Protein AF-A0A493TSE4-F1 (afdb_monomer)

Sequence (81 aa):
ARGALAGRHA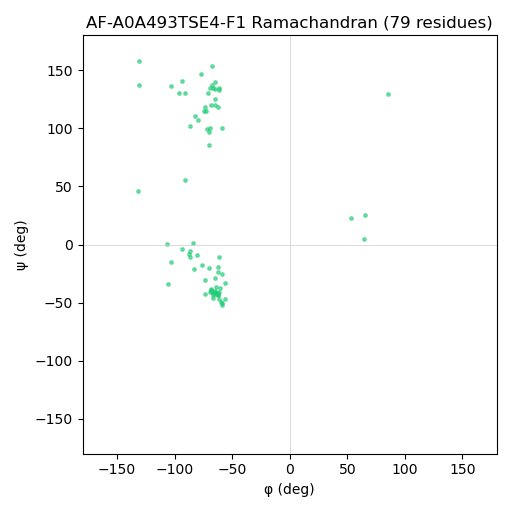GGGVHIEPRYRQFPELTRAQAVRSELLSGLMWFWILWHMWHSSDMVLGHFPYPDPAAWTDEELGIPPDDAE

Organism: Anas platyrhynchos platyrhynchos (NCBI:txid8840)

Structure (mmCIF, N/CA/C/O backbone):
data_AF-A0A493TSE4-F1
#
_entry.id   AF-A0A493TSE4-F1
#
loop_
_atom_site.group_PDB
_atom_site.id
_atom_site.type_symbol
_atom_site.label_atom_id
_atom_site.label_alt_id
_atom_site.label_comp_id
_atom_site.label_asym_id
_atom_site.label_entity_id
_atom_site.label_seq_id
_atom_site.pdbx_PDB_ins_code
_atom_site.Cartn_x
_atom_site.Cartn_y
_atom_site.Cartn_z
_atom_site.occupancy
_atom_site.B_iso_or_equiv
_atom_site.auth_seq_id
_atom_site.auth_comp_id
_atom_site.auth_asym_id
_atom_site.auth_atom_id
_atom_site.pdbx_PDB_model_num
ATOM 1 N N . ALA A 1 1 ? -33.696 -23.859 52.326 1.00 38.34 1 ALA A N 1
ATOM 2 C CA . ALA A 1 1 ? -32.555 -24.138 51.432 1.00 38.34 1 ALA A CA 1
ATOM 3 C C . ALA A 1 1 ? -32.779 -23.406 50.110 1.00 38.34 1 ALA A C 1
ATOM 5 O O . ALA A 1 1 ? -33.727 -23.729 49.407 1.00 38.34 1 ALA A O 1
ATOM 6 N N . ARG A 1 2 ? -31.999 -22.357 49.814 1.00 40.84 2 ARG A N 1
ATOM 7 C CA . ARG A 1 2 ? -32.078 -21.624 48.538 1.00 40.84 2 ARG A CA 1
ATOM 8 C C . ARG A 1 2 ? -31.186 -22.343 47.527 1.00 40.84 2 ARG A C 1
ATOM 10 O O . ARG A 1 2 ? -29.969 -22.229 47.606 1.00 40.84 2 ARG A O 1
ATOM 17 N N . GLY A 1 3 ? -31.790 -23.122 46.634 1.00 46.97 3 GLY A N 1
ATOM 18 C CA . GLY A 1 3 ? -31.092 -23.716 45.497 1.00 46.97 3 GLY A CA 1
ATOM 19 C C . GLY A 1 3 ? -30.770 -22.625 44.485 1.00 46.97 3 GLY A C 1
ATOM 20 O O . GLY A 1 3 ? -31.646 -22.202 43.736 1.00 46.97 3 GLY A O 1
ATOM 21 N N . ALA A 1 4 ? -29.532 -22.136 44.495 1.00 53.41 4 ALA A N 1
ATOM 22 C CA . ALA A 1 4 ? -29.023 -21.276 43.441 1.00 53.41 4 ALA A CA 1
ATOM 23 C C . ALA A 1 4 ? -28.853 -22.130 42.177 1.00 53.41 4 ALA A C 1
ATOM 25 O O . ALA A 1 4 ? -27.872 -22.855 42.024 1.00 53.41 4 ALA A O 1
ATOM 26 N N . LEU A 1 5 ? -29.844 -22.084 41.286 1.00 57.88 5 LEU A N 1
ATOM 27 C CA . LEU A 1 5 ? -29.699 -22.595 39.931 1.00 57.88 5 LEU A CA 1
ATOM 28 C C . LEU A 1 5 ? -28.743 -21.654 39.199 1.00 57.88 5 LEU A C 1
ATOM 30 O O . LEU A 1 5 ? -29.125 -20.561 38.786 1.00 57.88 5 LEU A O 1
ATOM 34 N N . ALA A 1 6 ? -27.485 -22.073 39.087 1.00 55.59 6 ALA A N 1
ATOM 35 C CA . ALA A 1 6 ? -26.502 -21.438 38.229 1.00 55.59 6 ALA A CA 1
ATOM 36 C C . ALA A 1 6 ? -27.019 -21.473 36.781 1.00 55.59 6 ALA A C 1
ATOM 38 O O . ALA A 1 6 ? -26.974 -22.504 36.103 1.00 55.59 6 ALA A O 1
ATOM 39 N N . GLY A 1 7 ? -27.571 -20.343 36.334 1.00 56.47 7 GLY A N 1
ATOM 40 C CA . GLY A 1 7 ? -27.947 -20.113 34.949 1.00 56.47 7 GLY A CA 1
ATOM 41 C C . GLY A 1 7 ? -26.697 -20.178 34.083 1.00 56.47 7 GLY A C 1
ATOM 42 O O . GLY A 1 7 ? -25.747 -19.425 34.271 1.00 56.47 7 GLY A O 1
ATOM 43 N N . ARG A 1 8 ? -26.673 -21.127 33.152 1.00 61.72 8 ARG A N 1
ATOM 44 C CA . ARG A 1 8 ? -25.574 -21.297 32.203 1.00 61.72 8 ARG A CA 1
ATOM 45 C C . ARG A 1 8 ? -25.686 -20.149 31.201 1.00 61.72 8 ARG A C 1
ATOM 47 O O . ARG A 1 8 ? -26.682 -20.075 30.486 1.00 61.72 8 ARG A O 1
ATOM 54 N N . HIS A 1 9 ? -24.705 -19.250 31.160 1.00 53.28 9 HIS A N 1
ATOM 55 C CA . HIS A 1 9 ? -24.645 -18.175 30.168 1.00 53.28 9 HIS A CA 1
ATOM 56 C C . HIS A 1 9 ? -24.328 -18.775 28.790 1.00 53.28 9 HIS A C 1
ATOM 58 O O . HIS A 1 9 ? -23.172 -18.890 28.390 1.00 53.28 9 HIS A O 1
ATOM 64 N N . ALA A 1 10 ? -25.360 -19.223 28.078 1.00 56.22 10 ALA A N 1
ATOM 65 C CA . ALA A 1 10 ? -25.238 -19.732 26.722 1.00 56.22 10 ALA A CA 1
ATOM 66 C C . ALA A 1 10 ? -25.146 -18.556 25.730 1.00 56.22 10 ALA A C 1
ATOM 68 O O . ALA A 1 10 ? -26.126 -17.864 25.483 1.00 56.22 10 ALA A O 1
ATOM 69 N N . GLY A 1 11 ? -23.951 -18.324 25.180 1.00 58.09 11 GLY A N 1
ATOM 70 C CA . GLY A 1 11 ? -23.739 -17.865 23.798 1.00 58.09 11 GLY A CA 1
ATOM 71 C C . GLY A 1 11 ? -24.236 -16.484 23.337 1.00 58.09 11 GLY A C 1
ATOM 72 O O . GLY A 1 11 ? -24.095 -16.199 22.155 1.00 58.09 11 GLY A O 1
ATOM 73 N N . GLY A 1 12 ? -24.793 -15.624 24.193 1.00 60.16 12 GLY A N 1
ATOM 74 C CA . GLY A 1 12 ? -25.449 -14.384 23.738 1.00 60.16 12 GLY A CA 1
ATOM 75 C C . GLY A 1 12 ? -24.569 -13.138 23.539 1.00 60.16 12 GLY A C 1
ATOM 76 O O . GLY A 1 12 ? -25.062 -12.151 23.016 1.00 60.16 12 GLY A O 1
ATOM 77 N N . GLY A 1 13 ? -23.301 -13.133 23.972 1.00 62.09 13 GLY A N 1
ATOM 78 C CA . GLY A 1 13 ? -22.552 -11.877 24.191 1.00 62.09 13 GLY A CA 1
ATOM 79 C C . GLY A 1 13 ? -21.462 -11.506 23.179 1.00 62.09 13 GLY A C 1
ATOM 80 O O . GLY A 1 13 ? -20.783 -10.506 23.380 1.00 62.09 13 GLY A O 1
ATOM 81 N N . VAL A 1 14 ? -21.225 -12.316 22.142 1.00 63.41 14 VAL A N 1
ATOM 82 C CA . VAL A 1 14 ? -20.096 -12.105 21.203 1.00 63.41 14 VAL A CA 1
ATOM 83 C C . VAL A 1 14 ? -20.560 -11.508 19.867 1.00 63.41 14 VAL A C 1
ATOM 85 O O . VAL A 1 14 ? -19.745 -11.021 19.088 1.00 63.41 14 VAL A O 1
ATOM 88 N N . HIS A 1 15 ? -21.865 -11.545 19.582 1.00 69.56 15 HIS A N 1
ATOM 89 C CA . HIS A 1 15 ? -22.420 -11.108 18.304 1.00 69.56 15 HIS A CA 1
ATOM 90 C C . HIS A 1 15 ? -22.871 -9.646 18.361 1.00 69.56 15 HIS A C 1
ATOM 92 O O . HIS A 1 15 ? -23.437 -9.210 19.359 1.00 69.56 15 HIS A O 1
ATOM 98 N N . ILE A 1 16 ? -22.624 -8.903 17.282 1.00 75.81 16 ILE A N 1
ATOM 99 C CA . ILE A 1 16 ? -23.085 -7.520 17.125 1.00 75.81 16 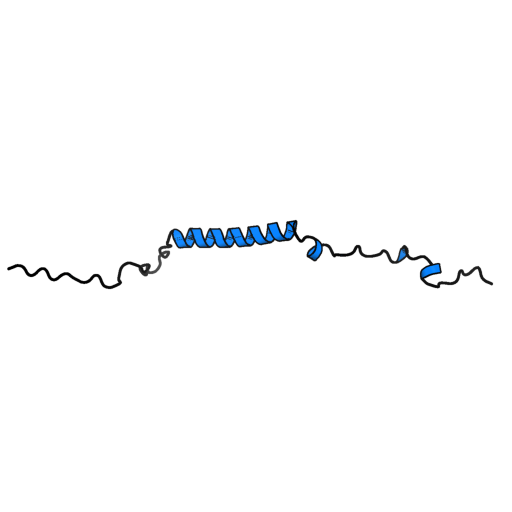ILE A CA 1
ATOM 100 C C . ILE A 1 16 ? -24.619 -7.532 17.083 1.00 75.81 16 ILE A C 1
ATOM 102 O O . ILE A 1 16 ? -25.202 -8.256 16.272 1.00 75.81 16 ILE A O 1
ATOM 106 N N . GLU A 1 17 ? -25.273 -6.754 17.949 1.00 81.12 17 GLU A N 1
ATOM 107 C CA . GLU A 1 17 ? -26.736 -6.697 17.992 1.00 81.12 17 GLU A CA 1
ATOM 108 C C . GLU A 1 17 ? -27.307 -6.060 16.709 1.00 81.12 17 GLU A C 1
ATOM 110 O O . GLU A 1 17 ? -26.819 -5.020 16.248 1.00 81.12 17 GLU A O 1
ATOM 115 N N . PRO A 1 18 ? -28.355 -6.652 16.107 1.00 80.12 18 PRO A N 1
ATOM 116 C CA . PRO A 1 18 ? -28.983 -6.089 14.920 1.00 80.12 18 PRO A CA 1
ATOM 117 C C . PRO A 1 18 ? -29.720 -4.784 15.264 1.00 80.12 18 PRO A C 1
ATOM 119 O O . PRO A 1 18 ? -30.666 -4.777 16.049 1.00 80.12 18 PRO A O 1
ATOM 122 N N . ARG A 1 19 ? -29.331 -3.671 14.627 1.00 81.44 19 ARG A N 1
ATOM 123 C CA . ARG A 1 19 ? -30.023 -2.369 14.717 1.00 81.44 19 ARG A CA 1
ATOM 124 C C . ARG A 1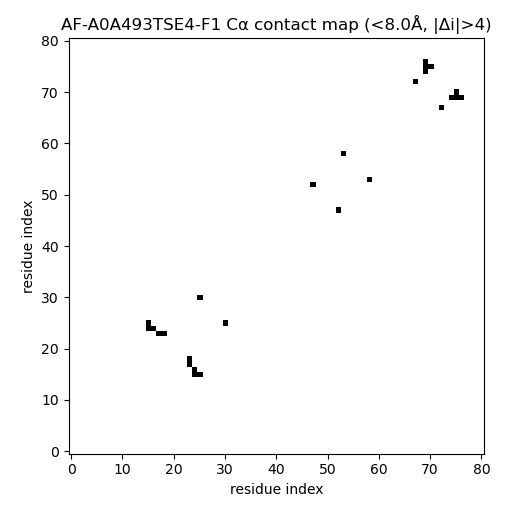 19 ? -30.847 -2.099 13.458 1.00 81.44 19 ARG A C 1
ATOM 126 O O . ARG A 1 19 ? -30.375 -2.297 12.342 1.00 81.44 19 ARG A O 1
ATOM 133 N N . TYR A 1 20 ? -32.075 -1.603 13.620 1.00 84.69 20 TYR A N 1
ATOM 134 C CA . TYR A 1 20 ? -32.965 -1.266 12.501 1.00 84.69 20 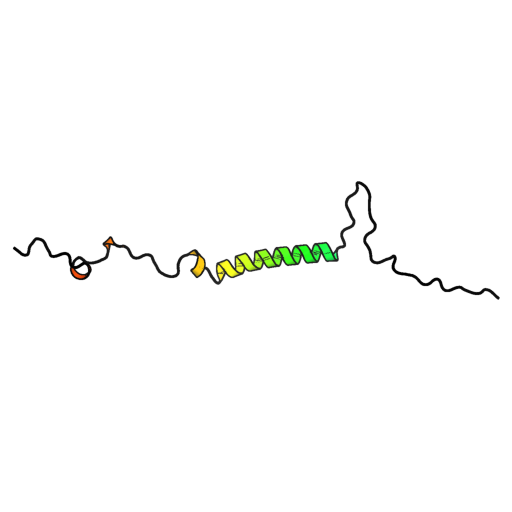TYR A CA 1
ATOM 135 C C . TYR A 1 20 ? -32.885 0.225 12.136 1.00 84.69 20 TYR A C 1
ATOM 137 O O . TYR A 1 20 ? -33.007 1.081 13.010 1.00 84.69 20 TYR A O 1
ATOM 145 N N . ARG A 1 21 ? -32.707 0.531 10.838 1.00 82.56 21 ARG A N 1
ATOM 146 C CA . ARG A 1 21 ? -32.588 1.895 10.259 1.00 82.56 21 ARG A CA 1
ATOM 147 C C . ARG A 1 21 ? -31.517 2.790 10.906 1.00 82.56 21 ARG A C 1
ATOM 149 O O . ARG A 1 21 ? -31.599 4.012 10.827 1.00 82.56 21 ARG A O 1
ATOM 156 N N . GLN A 1 22 ? -30.518 2.190 11.542 1.00 88.12 22 GLN A N 1
ATOM 157 C CA . GLN A 1 22 ? -29.415 2.889 12.196 1.00 88.12 22 GLN A CA 1
ATOM 158 C C . GLN A 1 22 ? -28.087 2.275 11.752 1.00 88.12 22 GLN A C 1
ATOM 160 O O . GLN A 1 22 ? -28.054 1.130 11.302 1.00 88.12 22 GLN A O 1
ATOM 165 N N . PHE A 1 23 ? -26.999 3.039 11.871 1.00 82.62 23 PHE A N 1
ATOM 166 C CA . PHE A 1 23 ? -25.669 2.536 11.541 1.00 82.62 23 PHE A CA 1
ATOM 167 C C . PHE A 1 23 ? -25.313 1.350 12.462 1.00 82.62 23 PHE A C 1
ATOM 169 O O . PHE A 1 23 ? -25.540 1.451 13.675 1.00 82.62 23 PHE A O 1
ATOM 176 N N . PRO A 1 24 ? -24.806 0.229 11.915 1.00 83.75 24 PRO A N 1
ATOM 177 C CA . PRO A 1 24 ? -24.460 -0.947 12.705 1.00 83.75 24 PRO A CA 1
ATOM 178 C C . PRO A 1 24 ? -23.273 -0.655 13.624 1.00 83.75 24 PRO A C 1
ATOM 180 O O . PRO A 1 24 ? -22.432 0.196 13.332 1.00 83.75 24 PRO A O 1
ATOM 183 N N . GLU A 1 25 ? -23.180 -1.374 14.740 1.00 80.69 25 GLU A N 1
ATOM 184 C CA . GLU A 1 25 ? -22.024 -1.233 15.619 1.00 80.69 25 GLU A CA 1
ATOM 185 C C . GLU A 1 25 ? -20.805 -1.903 14.987 1.00 80.69 25 GLU A C 1
ATOM 187 O O . GLU A 1 25 ? -20.795 -3.105 14.734 1.00 80.69 25 GLU A O 1
ATOM 192 N N . LEU A 1 26 ? -19.766 -1.113 14.715 1.00 80.88 26 LEU A N 1
ATOM 193 C CA . LEU A 1 26 ? -18.488 -1.638 14.258 1.00 80.88 26 LEU A CA 1
ATOM 194 C C . LEU A 1 26 ? -17.597 -1.910 15.466 1.00 80.88 26 LEU A C 1
ATOM 196 O O . LEU A 1 26 ? -17.376 -1.037 16.309 1.00 80.88 26 LEU A O 1
ATOM 200 N N . THR A 1 27 ? -17.018 -3.105 15.527 1.00 86.00 27 THR A N 1
ATOM 201 C CA . THR A 1 27 ? -15.985 -3.371 16.529 1.00 86.00 27 THR A CA 1
ATOM 202 C C . THR A 1 27 ? -14.731 -2.570 16.175 1.00 86.00 27 THR A C 1
ATOM 204 O O . THR A 1 27 ? -14.288 -2.567 15.024 1.00 86.00 27 THR A O 1
ATOM 207 N N . ARG A 1 28 ? -14.100 -1.909 17.158 1.00 85.31 28 ARG A N 1
ATOM 208 C CA . ARG A 1 28 ? -12.847 -1.165 16.909 1.00 85.31 28 ARG A CA 1
ATOM 209 C C . ARG A 1 28 ? -11.756 -2.044 16.294 1.00 85.31 28 ARG A C 1
ATOM 211 O O . ARG A 1 28 ? -10.984 -1.575 15.468 1.00 85.31 28 ARG A O 1
ATOM 218 N N . ALA A 1 29 ? -11.726 -3.326 16.654 1.00 86.69 29 ALA A N 1
ATOM 219 C CA . ALA A 1 29 ? -10.791 -4.282 16.080 1.00 86.69 29 ALA A CA 1
ATOM 220 C C . ALA A 1 29 ? -11.013 -4.497 14.573 1.00 86.69 29 ALA A C 1
ATOM 222 O O . ALA A 1 29 ? -10.034 -4.645 13.848 1.00 86.69 29 ALA A O 1
ATOM 223 N N . GLN A 1 30 ? -12.262 -4.501 14.085 1.00 87.12 30 GLN A N 1
ATOM 224 C CA . GLN A 1 30 ? -12.540 -4.593 12.647 1.00 87.12 30 GLN A CA 1
ATOM 225 C C . GLN A 1 30 ? -12.062 -3.350 11.901 1.00 87.12 30 GLN A C 1
ATOM 227 O O . GLN A 1 30 ? -11.380 -3.511 10.895 1.00 87.12 30 GLN A O 1
ATOM 232 N N . ALA A 1 31 ? -12.348 -2.149 12.414 1.00 89.56 31 ALA A N 1
ATOM 233 C CA . ALA A 1 31 ? -11.909 -0.898 11.788 1.00 89.56 31 ALA A CA 1
ATOM 234 C C . ALA A 1 31 ? -10.375 -0.834 11.657 1.00 89.56 31 ALA A C 1
ATOM 236 O O . ALA A 1 31 ? -9.846 -0.671 10.558 1.00 89.56 31 ALA A O 1
ATOM 237 N N . VAL A 1 32 ? -9.653 -1.105 12.750 1.00 93.44 32 VAL A N 1
ATOM 238 C CA . VAL A 1 32 ? -8.180 -1.107 12.751 1.00 93.44 32 VAL A CA 1
ATOM 239 C C . VAL A 1 32 ? -7.618 -2.165 11.799 1.00 93.44 32 VAL A C 1
ATOM 241 O O . VAL A 1 32 ? -6.670 -1.900 11.066 1.00 93.44 32 VAL A O 1
ATOM 244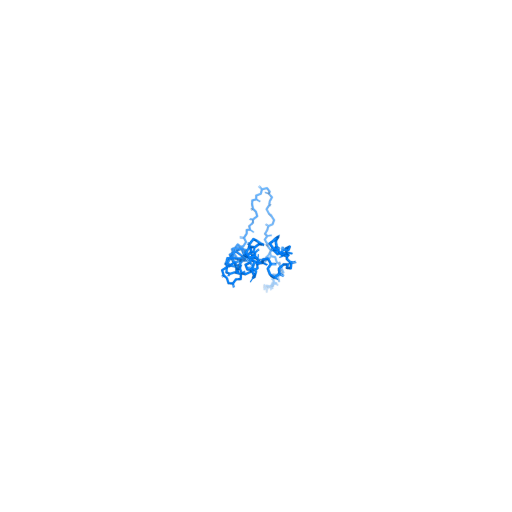 N N . ARG A 1 33 ? -8.207 -3.368 11.756 1.00 92.69 33 ARG A N 1
ATOM 245 C CA . ARG A 1 33 ? -7.773 -4.419 10.819 1.00 92.69 33 ARG A CA 1
ATOM 246 C C . ARG A 1 33 ? -8.021 -4.026 9.364 1.00 92.69 33 ARG A C 1
ATOM 248 O O . ARG A 1 33 ? -7.157 -4.285 8.532 1.00 92.69 33 ARG A O 1
ATOM 255 N N . SER A 1 34 ? -9.161 -3.404 9.052 1.00 92.06 34 SER A N 1
ATOM 256 C CA . SER A 1 34 ? -9.441 -2.932 7.690 1.00 92.06 34 SER A CA 1
ATOM 257 C C . SER A 1 34 ? -8.485 -1.825 7.257 1.00 92.06 34 SER A C 1
ATOM 259 O O . SER A 1 34 ? -7.992 -1.853 6.131 1.00 92.06 34 SER A O 1
ATOM 261 N N . GLU A 1 35 ? -8.162 -0.898 8.156 1.00 95.25 35 GLU A N 1
ATOM 262 C CA . GLU A 1 35 ? -7.208 0.177 7.885 1.00 95.25 35 GLU A CA 1
ATOM 263 C C . GLU A 1 35 ? -5.791 -0.368 7.685 1.00 95.25 35 GLU A C 1
ATOM 265 O O . GLU A 1 35 ? -5.117 0.031 6.739 1.00 95.25 35 GLU A O 1
ATOM 270 N N . LEU A 1 36 ? -5.362 -1.337 8.502 1.00 96.31 36 LEU A N 1
ATOM 271 C CA . LEU A 1 36 ? -4.065 -2.001 8.342 1.00 96.31 36 LEU A CA 1
ATOM 272 C C . LEU A 1 36 ? -3.953 -2.742 7.008 1.00 96.31 36 LEU A C 1
ATOM 274 O O . LEU A 1 36 ? -2.921 -2.645 6.352 1.00 96.31 36 LEU A O 1
ATOM 278 N N . LEU A 1 37 ? -4.999 -3.458 6.586 1.00 95.62 37 LEU A N 1
ATOM 279 C CA . LEU A 1 37 ? -5.006 -4.156 5.296 1.00 95.62 37 LEU A CA 1
ATOM 280 C C . LEU A 1 37 ? -4.985 -3.173 4.120 1.00 95.62 37 LEU A C 1
ATOM 282 O O . LEU A 1 37 ? -4.220 -3.366 3.177 1.00 95.62 37 LEU A O 1
ATOM 286 N N . SER A 1 38 ? -5.776 -2.101 4.193 1.00 95.44 38 SER A N 1
ATOM 287 C CA . SER A 1 38 ? -5.775 -1.036 3.183 1.00 95.44 38 SER A CA 1
ATOM 288 C C . SER A 1 38 ? -4.414 -0.334 3.106 1.00 95.44 38 SER A C 1
ATOM 290 O O . SER A 1 38 ? -3.882 -0.117 2.018 1.00 95.44 38 SER A O 1
ATOM 292 N N . GLY A 1 39 ? -3.810 -0.029 4.257 1.00 95.88 39 GLY A N 1
ATOM 293 C CA . GLY A 1 39 ? -2.474 0.553 4.343 1.00 95.88 39 GLY A CA 1
ATOM 294 C C . GLY A 1 39 ? -1.397 -0.383 3.799 1.00 95.88 39 GLY A C 1
ATOM 295 O O . GLY A 1 39 ? -0.549 0.062 3.034 1.00 95.88 39 GLY A O 1
ATOM 296 N N . LEU A 1 40 ? -1.464 -1.680 4.120 1.00 96.56 40 LEU A N 1
ATOM 297 C CA . LEU A 1 40 ? -0.541 -2.693 3.605 1.00 96.56 40 LEU A CA 1
ATOM 298 C C . LEU A 1 40 ? -0.646 -2.836 2.084 1.00 96.56 40 LEU A C 1
ATOM 300 O O . LEU A 1 40 ? 0.380 -2.932 1.420 1.00 96.56 40 LEU A O 1
ATOM 304 N N . MET A 1 41 ? -1.860 -2.816 1.529 1.00 95.06 41 MET A N 1
ATOM 305 C CA . MET A 1 41 ? -2.083 -2.855 0.082 1.00 95.06 41 MET A CA 1
ATOM 306 C C . MET A 1 41 ? -1.397 -1.673 -0.616 1.00 95.06 41 MET A C 1
ATOM 308 O O . MET A 1 41 ? -0.614 -1.875 -1.542 1.00 95.06 41 MET A O 1
ATOM 312 N N . TRP A 1 42 ? -1.650 -0.443 -0.159 1.00 93.44 42 TRP A N 1
ATOM 313 C CA . TRP A 1 42 ? -1.045 0.752 -0.757 1.00 93.44 42 TRP A CA 1
ATOM 314 C C . TRP A 1 42 ? 0.461 0.839 -0.523 1.00 93.44 42 TRP A C 1
ATOM 316 O O . TRP A 1 42 ? 1.201 1.193 -1.440 1.00 93.44 42 TRP A O 1
ATOM 326 N N . PHE A 1 43 ? 0.926 0.466 0.671 1.00 93.06 43 PHE A N 1
ATOM 327 C CA . PHE A 1 43 ? 2.348 0.320 0.961 1.00 93.06 43 PHE A CA 1
ATOM 328 C C . PHE A 1 43 ? 2.998 -0.653 -0.020 1.00 93.06 43 PHE A C 1
ATOM 330 O O . PHE A 1 43 ? 4.022 -0.317 -0.603 1.00 93.06 43 PHE A O 1
ATOM 337 N N . TRP A 1 44 ? 2.385 -1.817 -0.254 1.00 91.31 44 TRP A N 1
ATOM 338 C CA . TRP A 1 44 ? 2.914 -2.822 -1.169 1.00 91.31 44 TRP A CA 1
ATOM 339 C C . TRP A 1 44 ? 2.993 -2.309 -2.605 1.00 91.31 44 TRP A C 1
ATOM 341 O O . TRP A 1 44 ? 4.017 -2.496 -3.249 1.00 91.31 44 TRP A O 1
ATOM 351 N N . ILE A 1 45 ? 1.962 -1.612 -3.094 1.00 87.88 45 ILE A N 1
ATOM 352 C CA . ILE A 1 45 ? 1.966 -1.017 -4.440 1.00 87.88 45 ILE A CA 1
ATOM 353 C C . ILE A 1 45 ? 3.117 -0.015 -4.588 1.00 87.88 45 ILE A C 1
ATOM 355 O O . ILE A 1 45 ? 3.880 -0.097 -5.547 1.00 87.88 45 ILE A O 1
ATOM 359 N N . LEU A 1 46 ? 3.270 0.911 -3.638 1.00 88.94 46 LEU A N 1
ATOM 360 C CA . LEU A 1 46 ? 4.312 1.941 -3.700 1.00 88.94 46 LEU A CA 1
ATOM 361 C C . LEU A 1 46 ? 5.716 1.355 -3.517 1.00 88.94 46 LEU A C 1
ATOM 363 O O . LEU A 1 46 ? 6.644 1.735 -4.229 1.00 88.94 46 LEU A O 1
ATOM 367 N N . TRP A 1 47 ? 5.864 0.407 -2.594 1.00 90.12 47 TRP A N 1
ATOM 368 C CA . TRP A 1 47 ? 7.109 -0.317 -2.364 1.00 90.12 47 TRP A CA 1
ATOM 369 C C . TRP A 1 47 ? 7.520 -1.103 -3.612 1.00 90.12 47 TRP A C 1
ATOM 371 O O . TRP A 1 47 ? 8.660 -1.002 -4.058 1.00 90.12 47 TRP A O 1
ATOM 381 N N . HIS A 1 48 ? 6.581 -1.828 -4.221 1.00 84.38 48 HIS A N 1
ATOM 382 C CA . HIS A 1 48 ? 6.831 -2.617 -5.422 1.00 84.38 48 HIS A CA 1
ATOM 383 C C . HIS A 1 48 ? 7.118 -1.731 -6.637 1.00 84.38 48 HIS A C 1
ATOM 385 O O . HIS A 1 48 ? 8.027 -2.024 -7.403 1.00 84.38 48 HIS A O 1
ATOM 391 N N . MET A 1 49 ? 6.422 -0.600 -6.777 1.00 80.38 49 MET A N 1
ATOM 392 C CA . MET A 1 49 ? 6.713 0.398 -7.810 1.00 80.38 49 MET A CA 1
ATOM 393 C C . MET A 1 49 ? 8.134 0.969 -7.677 1.00 80.38 49 MET A C 1
ATOM 395 O O . MET A 1 49 ? 8.791 1.199 -8.689 1.00 80.38 49 MET A O 1
ATOM 399 N N . TRP A 1 50 ? 8.624 1.181 -6.451 1.00 82.56 50 TRP A N 1
ATOM 400 C CA . TRP A 1 50 ? 9.993 1.652 -6.221 1.00 82.56 50 TRP A CA 1
ATOM 401 C C . TRP A 1 50 ? 11.046 0.560 -6.469 1.00 82.56 50 TRP A C 1
ATOM 403 O O . TRP A 1 50 ? 12.071 0.827 -7.089 1.00 82.56 50 TRP A O 1
ATOM 413 N N . HIS A 1 51 ? 10.796 -0.673 -6.018 1.00 82.62 51 HIS A N 1
ATOM 414 C CA . HIS A 1 51 ? 11.751 -1.784 -6.125 1.00 82.62 51 HIS A CA 1
ATOM 415 C C . HIS A 1 51 ? 11.741 -2.522 -7.472 1.00 82.62 51 HIS A C 1
ATOM 417 O O . HIS A 1 51 ? 12.700 -3.221 -7.788 1.00 82.62 51 HIS A O 1
ATOM 423 N N . SER A 1 52 ? 10.661 -2.439 -8.247 1.00 66.75 52 SER A N 1
ATOM 424 C CA . SER A 1 52 ? 10.456 -3.199 -9.488 1.00 66.75 52 SER A CA 1
ATOM 425 C C . SER A 1 52 ? 9.979 -2.288 -10.624 1.00 66.75 52 SER A C 1
ATOM 427 O O . SER A 1 52 ? 9.052 -2.617 -11.361 1.00 66.75 52 SER A O 1
ATOM 429 N N . SER A 1 53 ? 10.631 -1.132 -10.780 1.00 61.41 53 SER A N 1
ATOM 430 C CA . SER A 1 53 ? 10.365 -0.166 -11.860 1.00 61.41 53 SER A CA 1
ATOM 431 C C . SER A 1 53 ? 10.625 -0.725 -13.269 1.00 61.41 53 SER A C 1
ATOM 433 O O . SER A 1 53 ? 10.074 -0.226 -14.250 1.00 61.41 53 SER A O 1
ATOM 435 N N . ASP A 1 54 ? 11.408 -1.801 -13.359 1.00 58.91 54 ASP A N 1
ATOM 436 C CA . ASP A 1 54 ? 11.802 -2.478 -14.597 1.00 58.91 54 ASP A CA 1
ATOM 437 C C . ASP A 1 54 ? 10.632 -3.130 -15.357 1.00 58.91 54 ASP A C 1
ATOM 439 O O . ASP A 1 54 ? 10.652 -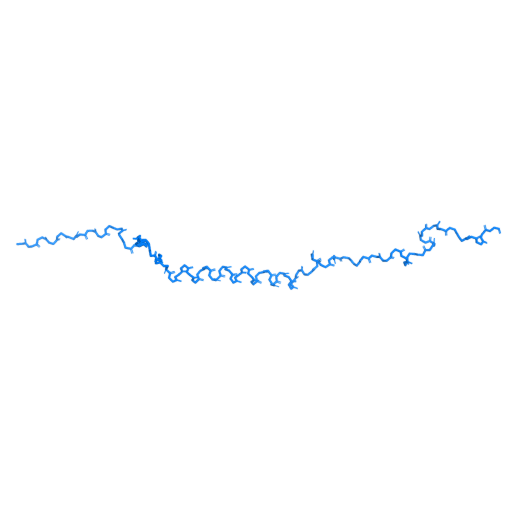3.222 -16.583 1.00 58.91 54 ASP A O 1
ATOM 443 N N . MET A 1 55 ? 9.568 -3.548 -14.656 1.00 57.22 55 MET A N 1
ATOM 444 C CA . MET A 1 55 ? 8.383 -4.122 -15.315 1.00 57.22 55 MET A CA 1
ATOM 445 C C . MET A 1 55 ? 7.485 -3.072 -15.983 1.00 57.22 55 MET A C 1
ATOM 447 O O . MET A 1 55 ? 6.662 -3.431 -16.823 1.00 57.22 55 M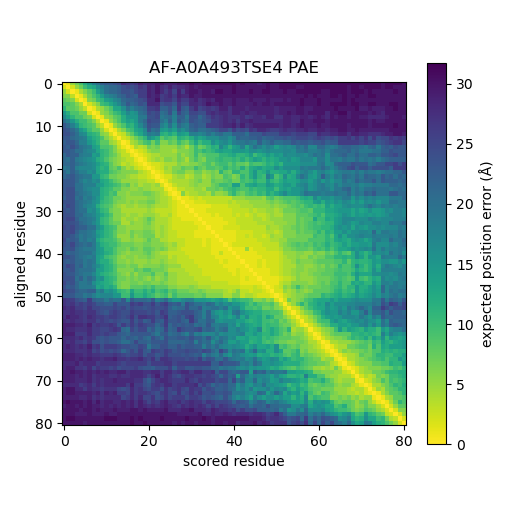ET A O 1
ATOM 451 N N . VAL A 1 56 ? 7.625 -1.792 -15.623 1.00 57.44 56 VAL A N 1
ATOM 452 C CA . VAL A 1 56 ? 6.780 -0.700 -16.140 1.00 57.44 56 VAL A CA 1
ATOM 453 C C . VAL A 1 56 ? 7.526 0.163 -17.158 1.00 57.44 56 VAL A C 1
ATOM 455 O O . VAL A 1 56 ? 6.912 0.639 -18.108 1.00 57.44 56 VAL A O 1
ATOM 458 N N . LEU A 1 57 ? 8.839 0.353 -16.992 1.00 60.84 57 LEU A N 1
ATOM 459 C CA . LEU A 1 57 ? 9.644 1.222 -17.861 1.00 60.84 57 LEU A CA 1
ATOM 460 C C . LEU A 1 57 ? 10.321 0.487 -19.031 1.00 60.84 57 LEU A C 1
ATOM 462 O O . LEU A 1 57 ? 10.894 1.138 -19.900 1.00 60.84 57 LEU A O 1
ATOM 466 N N . GLY A 1 58 ? 10.179 -0.839 -19.097 1.00 64.44 58 GLY A N 1
ATOM 467 C CA . GLY A 1 58 ? 10.774 -1.671 -20.137 1.00 64.44 58 GLY A CA 1
ATOM 468 C C . GLY A 1 58 ? 12.208 -2.062 -19.787 1.00 64.44 58 GLY A C 1
ATOM 469 O O . GLY A 1 58 ? 13.039 -1.222 -19.468 1.00 64.44 58 GLY A O 1
ATOM 470 N N . HIS A 1 59 ? 12.495 -3.361 -19.875 1.00 65.06 59 HIS A N 1
ATOM 471 C CA . HIS A 1 59 ? 13.783 -3.934 -19.470 1.00 65.06 59 HIS A CA 1
ATOM 472 C C . HIS A 1 59 ? 14.946 -3.552 -20.399 1.00 65.06 59 HIS A C 1
ATOM 474 O O . HIS A 1 59 ? 16.113 -3.649 -20.029 1.00 65.06 59 HIS A O 1
ATOM 480 N N . PHE A 1 60 ? 14.623 -3.133 -21.624 1.00 68.50 60 PHE A N 1
ATOM 481 C CA . PHE A 1 60 ? 15.590 -2.761 -22.644 1.00 68.50 60 PHE A CA 1
ATOM 482 C C . PHE A 1 60 ? 15.215 -1.409 -23.251 1.00 68.50 60 PHE A C 1
ATOM 484 O O . PHE A 1 60 ? 14.037 -1.186 -23.548 1.00 68.50 60 PHE A O 1
ATOM 491 N N . PRO A 1 61 ? 16.195 -0.515 -23.469 1.00 73.38 61 PRO A N 1
ATOM 492 C CA . PRO A 1 61 ? 15.960 0.702 -24.227 1.00 73.38 61 PRO A CA 1
ATOM 493 C C . PRO A 1 61 ? 15.524 0.328 -25.646 1.00 73.38 61 PRO A C 1
ATOM 495 O O . PRO A 1 61 ? 16.114 -0.552 -26.274 1.00 73.38 61 PRO A O 1
ATOM 498 N N . TYR A 1 62 ? 14.480 0.988 -26.143 1.00 72.38 62 TYR A N 1
ATOM 499 C CA . TYR A 1 62 ? 14.028 0.791 -27.514 1.00 72.38 62 TYR A CA 1
ATOM 500 C C . TYR A 1 62 ? 15.126 1.281 -28.475 1.00 72.38 62 TYR A C 1
ATOM 502 O O . TYR A 1 62 ? 15.506 2.452 -28.378 1.00 72.38 62 TYR A O 1
ATOM 510 N N . PRO A 1 63 ? 15.677 0.421 -29.352 1.00 75.69 63 PRO A N 1
ATOM 511 C CA . PRO A 1 63 ? 16.731 0.833 -30.270 1.00 75.69 63 PRO A CA 1
ATOM 512 C C . PRO A 1 63 ? 16.169 1.816 -31.299 1.00 75.69 63 PRO A C 1
ATOM 514 O O . PRO A 1 63 ? 15.075 1.607 -31.823 1.00 75.69 63 PRO A O 1
ATOM 517 N N . ASP A 1 64 ? 16.918 2.880 -31.587 1.00 75.81 64 ASP A N 1
ATOM 518 C CA . ASP A 1 64 ? 16.590 3.811 -32.666 1.00 75.81 64 ASP A CA 1
ATOM 519 C C . ASP A 1 64 ? 16.909 3.149 -34.020 1.00 75.81 64 ASP A C 1
ATOM 521 O O . ASP A 1 64 ? 18.084 2.882 -34.290 1.00 75.81 64 ASP A O 1
ATOM 525 N N . PRO A 1 65 ? 15.908 2.871 -34.879 1.00 70.94 65 PRO A N 1
ATOM 526 C CA . PRO A 1 65 ? 16.134 2.223 -36.170 1.00 70.94 65 PRO A CA 1
ATOM 527 C C . PRO A 1 65 ? 17.017 3.046 -37.116 1.00 70.94 65 PRO A C 1
ATOM 529 O O . PRO A 1 65 ? 17.628 2.479 -38.013 1.00 70.94 65 PRO A O 1
ATOM 532 N N . ALA A 1 66 ? 17.088 4.370 -36.927 1.00 71.62 66 ALA A N 1
ATOM 533 C CA . ALA A 1 66 ? 17.903 5.262 -37.753 1.00 71.62 66 ALA A CA 1
ATOM 534 C C . ALA A 1 66 ? 19.393 5.270 -37.365 1.00 71.62 66 ALA A C 1
ATOM 536 O O . ALA A 1 66 ? 20.205 5.857 -38.076 1.00 71.62 66 ALA A O 1
ATOM 537 N N . ALA A 1 67 ? 19.759 4.644 -36.241 1.00 72.69 67 ALA A N 1
ATOM 538 C CA . ALA A 1 67 ? 21.148 4.505 -35.812 1.00 72.69 67 ALA A CA 1
ATOM 539 C C . ALA A 1 67 ? 21.834 3.252 -36.389 1.00 72.69 67 ALA A C 1
ATOM 541 O O . ALA A 1 67 ? 23.040 3.087 -36.205 1.00 72.69 67 ALA A O 1
ATOM 542 N N . TRP A 1 68 ? 21.085 2.367 -37.057 1.00 72.88 68 TRP A N 1
ATOM 543 C CA . TRP A 1 68 ? 21.650 1.215 -37.758 1.00 72.88 68 TRP A CA 1
ATOM 544 C C . TRP A 1 68 ? 22.401 1.681 -38.999 1.00 72.88 68 TRP A C 1
ATOM 546 O O . TRP A 1 68 ? 21.888 2.478 -39.782 1.00 72.88 68 TRP A O 1
ATOM 556 N N . THR A 1 69 ? 23.634 1.208 -39.161 1.00 73.00 69 THR A N 1
ATOM 557 C CA . THR A 1 69 ? 24.464 1.578 -40.306 1.00 73.00 69 THR A CA 1
ATOM 558 C C . THR A 1 69 ? 24.022 0.806 -41.548 1.00 73.00 69 THR A C 1
ATOM 560 O O . THR A 1 69 ? 23.619 -0.355 -41.469 1.00 73.00 69 THR A O 1
ATOM 563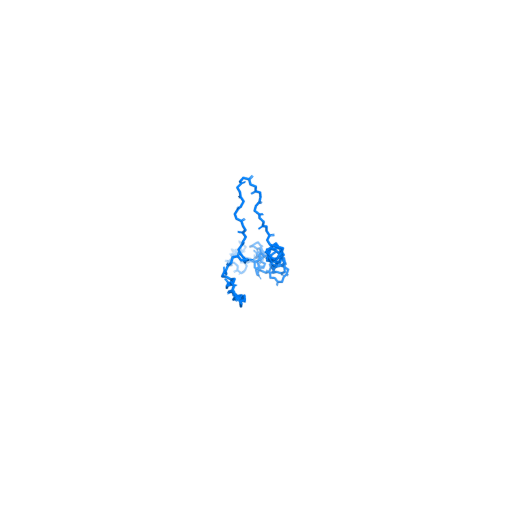 N N . ASP A 1 70 ? 24.141 1.432 -42.718 1.00 74.12 70 ASP A N 1
ATOM 564 C CA . ASP A 1 70 ? 23.801 0.806 -44.004 1.00 74.12 70 ASP A CA 1
ATOM 565 C C . ASP A 1 70 ? 24.619 -0.478 -44.271 1.00 74.12 70 ASP A C 1
ATOM 567 O O . ASP A 1 70 ? 24.139 -1.394 -44.937 1.00 74.12 70 ASP A O 1
ATOM 571 N N . GLU A 1 71 ? 25.811 -0.599 -43.667 1.00 67.88 71 GLU A N 1
ATOM 572 C CA . GLU A 1 71 ? 26.652 -1.808 -43.674 1.00 67.88 71 GLU A CA 1
ATOM 573 C C . GLU A 1 71 ? 26.027 -2.975 -42.882 1.00 67.88 71 GLU A C 1
ATOM 575 O O . GLU A 1 71 ? 26.057 -4.115 -43.345 1.00 67.88 71 GLU A O 1
ATOM 580 N N . GLU A 1 72 ? 25.408 -2.709 -41.725 1.00 72.00 72 GLU A N 1
ATOM 581 C CA . GLU A 1 72 ? 24.678 -3.719 -40.940 1.00 72.00 72 GLU A CA 1
ATOM 582 C C . GLU A 1 72 ? 23.336 -4.090 -41.585 1.00 72.00 72 GLU A C 1
ATOM 584 O O . GLU A 1 72 ? 22.875 -5.229 -41.466 1.00 72.00 72 GL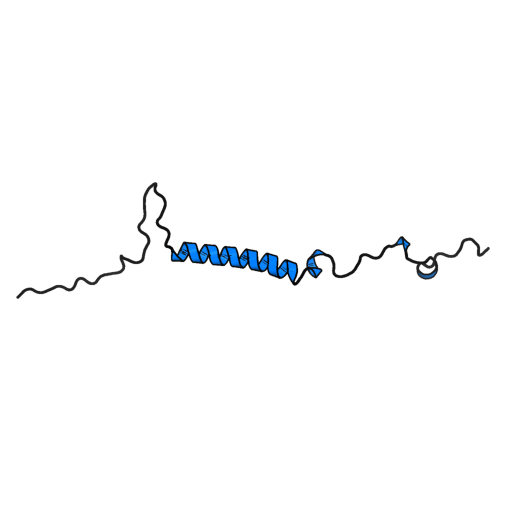U A O 1
ATOM 589 N N . LEU A 1 73 ? 22.720 -3.142 -42.294 1.00 73.38 73 LEU A N 1
ATOM 590 C CA . LEU A 1 73 ? 21.443 -3.331 -42.981 1.00 73.38 73 LEU A CA 1
ATOM 591 C C . LEU A 1 73 ? 21.601 -3.915 -44.399 1.00 73.38 73 LEU A C 1
ATOM 593 O O . LEU A 1 73 ? 20.607 -4.260 -45.041 1.00 73.38 73 LEU A O 1
ATOM 597 N N . GLY A 1 74 ? 22.842 -4.071 -44.874 1.00 75.19 74 GLY A N 1
ATOM 598 C CA . GLY A 1 74 ? 23.161 -4.623 -46.190 1.00 75.19 74 GLY A CA 1
ATOM 599 C C . GLY A 1 74 ? 22.674 -3.752 -47.349 1.00 75.19 74 GLY A C 1
ATOM 600 O O . GLY A 1 74 ? 22.407 -4.282 -48.429 1.00 75.19 74 GLY A O 1
ATOM 601 N N . ILE A 1 75 ? 22.523 -2.444 -47.126 1.00 78.44 75 ILE A N 1
ATOM 602 C CA . ILE A 1 75 ? 22.136 -1.484 -48.158 1.00 78.44 75 ILE A CA 1
ATOM 603 C C . ILE A 1 75 ? 23.414 -1.112 -48.921 1.00 78.44 75 ILE A C 1
ATOM 605 O O . ILE A 1 75 ? 24.311 -0.496 -48.344 1.00 78.44 75 ILE A O 1
ATOM 609 N N . PRO A 1 76 ? 23.557 -1.526 -50.192 1.00 74.50 76 PRO A N 1
ATOM 610 C CA . PRO A 1 76 ? 24.737 -1.187 -50.971 1.00 74.50 76 PRO A CA 1
ATOM 611 C C . PRO A 1 76 ? 24.798 0.334 -51.189 1.00 74.50 76 PRO A C 1
ATOM 613 O O . PRO A 1 76 ? 23.759 0.941 -51.449 1.00 74.50 76 PRO A O 1
ATOM 616 N N . PRO A 1 77 ? 25.986 0.959 -51.103 1.00 74.31 77 PRO A N 1
ATOM 617 C CA . PRO A 1 77 ? 26.139 2.361 -51.461 1.00 74.31 77 PRO A CA 1
ATOM 618 C C . PRO A 1 77 ? 25.865 2.536 -52.958 1.00 74.31 77 PRO A C 1
ATOM 620 O O . PRO A 1 77 ? 26.410 1.795 -53.779 1.00 74.31 77 PRO A O 1
ATOM 623 N N . ASP A 1 78 ? 25.064 3.542 -53.308 1.00 70.81 78 ASP A N 1
ATOM 624 C CA . ASP A 1 78 ? 24.705 3.870 -54.699 1.00 70.81 78 ASP A CA 1
ATOM 625 C C . ASP A 1 78 ? 25.928 4.244 -55.571 1.00 70.81 78 ASP A C 1
ATOM 627 O O . ASP A 1 78 ? 25.825 4.310 -56.792 1.00 70.81 78 ASP A O 1
ATOM 631 N N . ASP A 1 79 ? 27.099 4.443 -54.956 1.00 62.66 79 ASP A N 1
ATOM 632 C CA . ASP A 1 79 ? 28.367 4.802 -55.602 1.00 62.66 79 ASP A CA 1
ATOM 633 C C . ASP A 1 79 ? 29.152 3.590 -56.162 1.00 62.66 79 ASP A C 1
ATOM 635 O O . ASP A 1 79 ? 30.263 3.752 -56.672 1.00 62.66 79 ASP A O 1
ATOM 639 N N . ALA A 1 80 ? 28.622 2.367 -56.042 1.00 57.28 80 ALA A N 1
ATOM 640 C CA . ALA A 1 80 ? 29.231 1.137 -56.562 1.00 57.28 80 ALA A CA 1
ATOM 641 C C . ALA A 1 80 ? 28.767 0.799 -57.999 1.00 57.28 80 ALA A C 1
ATOM 643 O O . ALA A 1 80 ? 28.267 -0.303 -58.243 1.00 57.28 80 ALA A O 1
ATOM 644 N N . GLU A 1 81 ? 28.945 1.737 -58.938 1.00 56.47 81 GLU A N 1
ATOM 645 C CA . GLU A 1 81 ? 28.810 1.524 -60.396 1.00 56.47 81 GLU A CA 1
ATOM 646 C C . GLU A 1 81 ? 30.178 1.507 -61.103 1.00 56.47 81 GLU A C 1
ATOM 648 O O . GLU A 1 81 ? 31.033 2.375 -60.800 1.00 56.47 81 GLU A O 1
#

Secondary structure (DSSP, 8-state):
----------S-SSSPPPPSSSPPPPPHHHHHHHHHHHHHHHHHHHHHHHH-THHHH-SSPPP-GGGS-HHHHT---TT--

pLDDT: mean 74.69, std 14.15, range [38.34, 96.56]

Radius of gyration: 35.33 Å; Cα contacts (8 Å, |Δi|>4): 13; chains: 1; bounding box: 62×29×112 Å

Mean predicted aligned error: 15.82 Å

Solvent-accessible surface area (backbone atoms only — not comparable to full-atom values): 5614 Å² total; per-residue (Å²): 134,87,82,80,76,80,76,78,88,74,85,75,85,85,66,78,72,91,58,82,99,51,86,70,80,75,55,70,68,55,55,54,50,52,50,50,51,53,48,49,52,53,48,47,53,55,51,45,52,70,76,49,46,52,84,77,73,52,87,61,84,81,78,63,78,84,76,62,50,49,79,83,70,67,54,77,68,90,81,80,120

Nearest PDB structures (foldseek):
  8ud1-assembly1_1j  TM=8.588E-01  e=1.261E-08  Sus scrofa
  8q48-assembly1_j  TM=8.488E-01  e=1.017E-08  Bos taurus
  7qso-assembly1_j  TM=8.653E-01  e=2.585E-08  Bos taurus
  8q0q-assembly1_j  TM=8.586E-01  e=1.680E-08  Bos taurus
  8q1u-assembly1_j  TM=8.349E-01  e=2.084E-08  Bos taurus

InterPro domains:
  IPR026627 NADH dehydrogenase [ubiquinone] 1 beta subcomplex subunit 2, animal type [PF14813] (14-79)
  IPR026627 NADH dehydrogenase [ubiquinone] 1 beta subcomplex subunit 2, animal type [PTHR15223] (6-81)

Foldseek 3Di:
DDPPPPDDPPDDPPDFDDDDPDDTDDDPVVVVVVVVVVVVVVVCVVVCCVVPVCVVPDVDDDDDPVPDDCVNVVNDPPPPD